Protein AF-A0A8B7PFG8-F1 (afdb_monomer)

Foldseek 3Di:
DAFPQQDDVVRWFKFKKKWAQDAPDVVHIDIGGQDDPQWDQDRRNDIDGQDDDQCLACVVVRIKMWMWTADPVGRVDTDTTDIDGDDDDADPVNDDCVPPPPPPDPKDWPDWDDPDDDDDPPDDDDTDTDIHD

Nearest PDB structures (foldseek):
  6c3p-assembly1_A  TM=3.429E-01  e=1.470E-01  Homo sapiens
  5lob-assembly1_B  TM=4.255E-01  e=2.431E+00  Rattus norvegicus
  8ilv-assembly1_A  TM=4.257E-01  e=5.334E+00  Homo sapiens
  6x3a-assembly1_A  TM=3.165E-01  e=3.219E+00  Homo sapiens

pLDDT: mean 86.92, std 8.93, range [56.88, 96.94]

Radius of gyration: 17.22 Å; Cα contacts (8 Å, |Δi|>4): 225; chains: 1; bounding box: 39×43×42 Å

Organism: Hyalella azteca (NCBI:txid294128)

Secondary structure (DSSP, 8-state):
-PPPPP--SSPPEEEEEEEEEEEEETTEEEEEES-BTTEEE-TTS-EEESS--GGG-HHHHTEEEEEEEEETTEEEEEEEEEEE-------TTS---TT-TT--PPPEEEEE--SS--PPTTS-----EEEE-

Mean predicted aligned error: 6.27 Å

InterPro domains:
  IPR013783 Immunoglobulin-like fold [G3DSA:2.60.40.10] (1-86)

Solvent-accessible surface area (backbone atoms only — not comparable to full-atom values): 8320 Å² total; per-residue (Å²): 87,79,50,79,87,66,81,56,88,67,69,36,50,52,48,50,30,37,33,41,72,59,64,81,47,94,97,36,63,51,73,44,68,60,71,55,100,41,40,45,70,46,99,79,31,30,42,44,65,32,59,87,54,70,73,65,10,16,80,77,55,36,36,35,39,32,31,31,35,30,32,86,92,43,76,87,51,71,43,83,66,51,77,46,79,44,79,67,73,80,52,92,85,70,59,78,54,92,82,34,90,83,63,73,57,74,74,40,84,75,43,66,57,67,99,73,80,86,81,68,85,96,59,92,82,85,84,52,76,42,62,28,86

Structure (mmCIF, N/CA/C/O backbone):
data_AF-A0A8B7PFG8-F1
#
_entry.id   AF-A0A8B7PFG8-F1
#
loop_
_atom_site.group_PDB
_atom_site.id
_atom_site.type_symbol
_atom_site.label_atom_id
_atom_site.label_alt_id
_atom_site.label_comp_id
_atom_site.label_asym_id
_atom_site.label_entity_id
_atom_site.label_seq_id
_atom_site.pdbx_PDB_ins_code
_atom_site.Cartn_x
_atom_site.Cartn_y
_atom_site.Cartn_z
_atom_site.occupancy
_atom_site.B_iso_or_equiv
_atom_site.auth_seq_id
_atom_site.auth_comp_id
_atom_site.auth_asym_id
_atom_site.auth_atom_id
_atom_site.pdbx_PDB_model_num
ATOM 1 N N . MET A 1 1 ? -3.671 -3.319 -1.527 1.00 91.50 1 MET A N 1
ATOM 2 C CA . MET A 1 1 ? -4.470 -2.493 -2.459 1.00 91.50 1 MET A CA 1
ATOM 3 C C . MET A 1 1 ? -3.662 -2.306 -3.725 1.00 91.50 1 MET A C 1
ATOM 5 O O . MET A 1 1 ? -2.512 -1.908 -3.611 1.00 91.50 1 MET A O 1
ATOM 9 N N . SER A 1 2 ? -4.216 -2.623 -4.893 1.00 88.94 2 SER A N 1
ATOM 10 C CA . SER A 1 2 ? -3.513 -2.449 -6.170 1.00 88.94 2 SER A CA 1
ATOM 11 C C . SER A 1 2 ? -3.914 -1.121 -6.810 1.00 88.94 2 SER A C 1
ATOM 13 O O . SER A 1 2 ? -5.071 -0.708 -6.701 1.00 88.94 2 SER A O 1
ATOM 15 N N . CYS A 1 3 ? -2.955 -0.441 -7.432 1.00 87.12 3 CYS A N 1
ATOM 16 C CA . CYS A 1 3 ? -3.196 0.762 -8.215 1.00 87.12 3 CYS A CA 1
ATOM 17 C C . CYS A 1 3 ? -3.267 0.404 -9.708 1.00 87.12 3 CYS A C 1
ATOM 19 O O . CYS A 1 3 ? -2.565 -0.515 -10.132 1.00 87.12 3 CYS A O 1
ATOM 21 N N . PRO A 1 4 ? -4.077 1.105 -10.524 1.00 82.50 4 PRO A N 1
ATOM 22 C CA . PRO A 1 4 ? -3.983 1.002 -11.976 1.00 82.50 4 PRO A CA 1
ATOM 23 C C . PRO A 1 4 ? -2.547 1.209 -12.472 1.00 82.50 4 PRO A C 1
ATOM 25 O O . PRO A 1 4 ? -1.798 1.997 -11.895 1.00 82.50 4 PRO A O 1
ATOM 28 N N . ASN A 1 5 ? -2.184 0.538 -13.569 1.00 80.88 5 ASN A N 1
ATOM 29 C CA . ASN A 1 5 ? -0.867 0.707 -14.182 1.00 80.88 5 ASN A CA 1
ATOM 30 C C . ASN A 1 5 ? -0.632 2.178 -14.534 1.00 80.88 5 ASN A C 1
ATOM 32 O O . ASN A 1 5 ? -1.326 2.738 -15.386 1.00 80.88 5 ASN A O 1
ATOM 36 N N . ALA A 1 6 ? 0.364 2.782 -13.893 1.00 83.31 6 ALA A N 1
ATOM 37 C CA . ALA A 1 6 ? 0.797 4.127 -14.213 1.00 83.31 6 ALA A CA 1
ATOM 38 C C . ALA A 1 6 ? 1.637 4.100 -15.500 1.00 83.31 6 ALA A C 1
ATOM 40 O O . ALA A 1 6 ? 2.538 3.278 -15.664 1.00 83.31 6 ALA A O 1
ATOM 41 N N . THR A 1 7 ? 1.316 4.990 -16.435 1.00 85.25 7 THR A N 1
ATOM 42 C CA . THR A 1 7 ? 1.972 5.083 -17.744 1.00 85.25 7 THR A CA 1
ATOM 43 C C . THR A 1 7 ? 2.656 6.435 -17.887 1.00 85.25 7 THR A C 1
ATOM 45 O O . THR A 1 7 ? 2.045 7.458 -17.588 1.00 85.25 7 THR A O 1
ATOM 48 N N . GLY A 1 8 ? 3.889 6.450 -18.384 1.00 84.25 8 GLY A N 1
ATOM 49 C CA . GLY A 1 8 ? 4.666 7.664 -18.628 1.00 84.25 8 GLY A CA 1
ATOM 50 C C . GLY A 1 8 ? 6.057 7.329 -19.164 1.00 84.25 8 GLY A C 1
ATOM 51 O O . GLY A 1 8 ? 6.444 6.159 -19.174 1.00 84.25 8 GLY A O 1
ATOM 52 N N . ASP A 1 9 ? 6.780 8.349 -19.624 1.00 82.88 9 ASP A N 1
ATOM 53 C CA . ASP A 1 9 ? 8.178 8.243 -20.051 1.00 82.88 9 ASP A CA 1
ATOM 54 C C . ASP A 1 9 ? 9.015 9.340 -19.359 1.00 82.88 9 ASP A C 1
ATOM 56 O O . ASP A 1 9 ? 8.771 10.524 -19.613 1.00 82.88 9 ASP A O 1
ATOM 60 N N . PRO A 1 10 ? 9.950 8.990 -18.452 1.00 85.12 10 PRO A N 1
ATOM 61 C CA . PRO A 1 10 ? 10.233 7.647 -17.947 1.00 85.12 10 PRO A CA 1
ATOM 62 C C . PRO A 1 10 ? 9.037 7.061 -17.187 1.00 85.12 10 PRO A C 1
ATOM 64 O O . PRO A 1 10 ? 8.143 7.788 -16.743 1.00 85.12 10 PRO A O 1
ATOM 67 N N . ALA A 1 11 ? 9.022 5.732 -17.050 1.00 85.56 11 ALA A N 1
ATOM 68 C CA . ALA A 1 11 ? 7.968 5.029 -16.327 1.00 85.56 11 ALA A CA 1
ATOM 69 C C . ALA A 1 11 ? 7.818 5.608 -14.904 1.00 85.56 11 ALA A C 1
ATOM 71 O O . ALA A 1 11 ? 8.814 5.679 -14.183 1.00 85.56 11 ALA A O 1
ATOM 72 N N . PRO A 1 12 ? 6.612 6.042 -14.503 1.00 90.06 12 PRO A N 1
ATOM 73 C CA . PRO A 1 12 ? 6.404 6.659 -13.201 1.00 90.06 12 PRO A CA 1
ATOM 74 C C . PRO A 1 12 ? 6.465 5.626 -12.071 1.00 90.06 12 PRO A C 1
ATOM 76 O O . PRO A 1 12 ? 6.031 4.483 -12.229 1.00 90.06 12 PRO A O 1
ATOM 79 N N . GLU A 1 13 ? 6.939 6.057 -10.906 1.00 90.25 13 GLU A N 1
ATOM 80 C CA . GLU A 1 13 ? 6.817 5.301 -9.664 1.00 90.25 13 GLU A CA 1
ATOM 81 C C . GLU A 1 13 ? 5.404 5.476 -9.096 1.00 90.25 13 GLU A C 1
ATOM 83 O O . GLU A 1 13 ? 4.836 6.573 -9.095 1.00 90.25 13 GLU A O 1
ATOM 88 N N . VAL A 1 14 ? 4.826 4.382 -8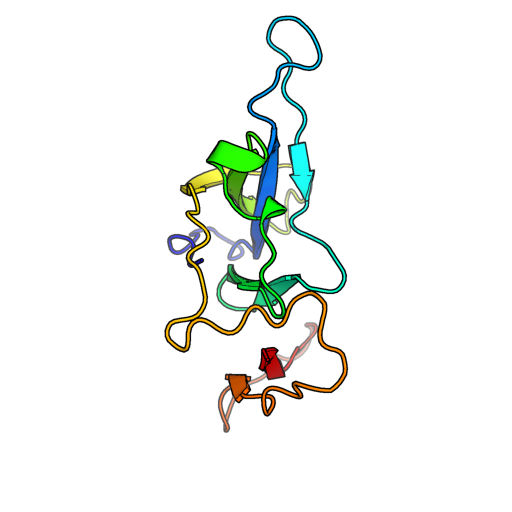.606 1.00 93.31 14 VAL A N 1
ATOM 89 C CA . VAL A 1 14 ? 3.536 4.400 -7.918 1.00 93.31 14 VAL A CA 1
ATOM 90 C C . VAL A 1 14 ? 3.767 4.487 -6.416 1.00 93.31 14 VAL A C 1
ATOM 92 O O . VAL A 1 14 ? 4.462 3.660 -5.832 1.00 93.31 14 VAL A O 1
ATOM 95 N N . THR A 1 15 ? 3.114 5.451 -5.776 1.00 93.00 15 THR A N 1
ATOM 96 C CA . THR A 1 15 ? 3.091 5.610 -4.322 1.00 93.00 15 THR A CA 1
ATOM 97 C C . THR A 1 15 ? 1.662 5.787 -3.818 1.00 93.00 15 THR A C 1
ATOM 99 O O . THR A 1 15 ? 0.713 5.889 -4.596 1.00 93.00 15 THR A O 1
ATOM 102 N N . TRP A 1 16 ? 1.489 5.800 -2.500 1.00 96.38 16 TRP A N 1
ATOM 103 C CA . TRP A 1 16 ? 0.186 5.931 -1.862 1.00 96.38 16 TRP A CA 1
ATOM 104 C C . TRP A 1 16 ? 0.186 7.035 -0.813 1.00 96.38 16 TRP A C 1
ATOM 106 O O . TRP A 1 16 ? 1.174 7.275 -0.113 1.00 96.38 16 TRP A O 1
ATOM 116 N N . ALA A 1 17 ? -0.966 7.673 -0.672 1.00 95.81 17 ALA A N 1
ATOM 117 C CA . ALA A 1 17 ? -1.246 8.657 0.351 1.00 95.81 17 ALA A CA 1
ATOM 118 C C . ALA A 1 17 ? -2.578 8.361 1.043 1.00 95.81 17 ALA A C 1
ATOM 120 O O . ALA A 1 17 ? -3.438 7.655 0.519 1.00 95.81 17 ALA A O 1
ATOM 121 N N . ILE A 1 18 ? -2.729 8.909 2.238 1.00 96.31 18 ILE A N 1
ATOM 122 C CA . ILE A 1 18 ? -3.922 8.860 3.062 1.00 96.31 18 ILE A CA 1
ATOM 123 C C . ILE A 1 18 ? -4.453 10.288 3.137 1.00 96.31 18 ILE A C 1
ATOM 125 O O . ILE A 1 18 ? -3.762 11.203 3.583 1.00 96.31 18 ILE A O 1
ATOM 129 N N . GLN A 1 19 ? -5.678 10.481 2.673 1.00 94.88 19 GLN A N 1
ATOM 130 C CA . GLN A 1 19 ? -6.401 11.738 2.755 1.00 94.88 19 GLN A CA 1
ATOM 131 C C . GLN A 1 19 ? -7.392 11.659 3.916 1.00 94.88 19 GLN A C 1
ATOM 133 O O . GLN A 1 19 ? -8.247 10.777 3.924 1.00 94.88 19 GLN A O 1
ATOM 138 N N . SER A 1 20 ? -7.315 12.586 4.870 1.00 92.25 20 SER A N 1
ATOM 139 C CA . SER A 1 20 ? -8.366 12.750 5.884 1.00 92.25 20 SER A CA 1
ATOM 1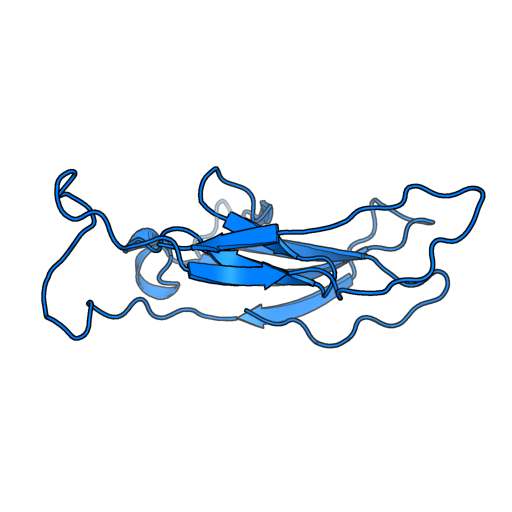40 C C . SER A 1 20 ? -9.653 13.233 5.216 1.00 92.25 20 SER A C 1
ATOM 142 O O . SER A 1 20 ? -9.617 14.152 4.416 1.00 92.25 20 SER A O 1
ATOM 144 N N . THR A 1 21 ? -10.818 12.687 5.530 1.00 87.38 21 THR A N 1
ATOM 145 C CA . THR A 1 21 ? -12.098 13.259 5.080 1.00 87.38 21 THR A CA 1
ATOM 146 C C . THR A 1 21 ? -12.606 14.339 6.031 1.00 87.38 21 THR A C 1
ATOM 148 O O . THR A 1 21 ? -13.588 15.012 5.725 1.00 87.38 21 THR A O 1
ATOM 151 N N . VAL A 1 22 ? -11.933 14.538 7.171 1.00 86.94 22 VAL A N 1
ATOM 152 C CA . VAL A 1 22 ? -12.176 15.660 8.081 1.00 86.94 22 VAL A CA 1
ATOM 153 C C . VAL A 1 22 ? -11.357 16.856 7.611 1.00 86.94 22 VAL A C 1
ATOM 155 O O . VAL A 1 22 ? -10.128 16.786 7.515 1.00 86.94 22 VAL A O 1
ATOM 158 N N . GLN A 1 23 ? -12.047 17.956 7.317 1.00 80.12 23 GLN A N 1
ATOM 159 C CA . GLN A 1 23 ? -11.410 19.203 6.911 1.00 80.12 23 GLN A CA 1
ATOM 160 C C . GLN A 1 23 ? -10.649 19.824 8.085 1.00 80.12 23 GLN A C 1
ATOM 162 O O . GLN A 1 23 ? -11.178 19.933 9.190 1.00 80.12 23 GLN A O 1
ATOM 167 N N . VAL A 1 24 ? -9.410 20.250 7.835 1.00 79.06 24 VAL A N 1
ATOM 168 C CA . VAL A 1 24 ? -8.589 20.964 8.834 1.00 79.06 24 VAL A CA 1
ATOM 169 C C . VAL A 1 24 ? -8.996 22.440 8.900 1.00 79.06 24 VAL A C 1
ATOM 171 O O . VAL A 1 24 ? -8.969 23.059 9.959 1.00 79.06 24 VAL A O 1
ATOM 174 N N . ALA A 1 25 ? -9.401 22.982 7.753 1.00 80.56 25 ALA A N 1
ATOM 175 C CA . ALA A 1 25 ? -9.978 24.303 7.555 1.00 80.56 25 ALA A CA 1
ATOM 176 C C . ALA A 1 25 ? -10.885 24.248 6.316 1.00 80.56 25 ALA A C 1
ATOM 178 O O . ALA A 1 25 ? -10.846 23.274 5.563 1.00 80.56 25 ALA A O 1
ATOM 179 N N . GLU A 1 26 ? -11.694 25.278 6.089 1.00 79.06 26 GLU A N 1
ATOM 180 C CA . GLU A 1 26 ? -12.645 25.316 4.975 1.00 79.06 26 GLU A CA 1
ATOM 181 C C . GLU A 1 26 ? -11.943 25.069 3.626 1.00 79.06 26 GLU A C 1
ATOM 183 O O . GLU A 1 26 ? -11.019 25.785 3.238 1.00 79.06 26 GLU A O 1
ATOM 188 N N . GLY A 1 27 ? -12.335 23.989 2.943 1.00 76.12 27 GLY A N 1
ATOM 189 C CA . GLY A 1 27 ? -11.734 23.571 1.671 1.00 76.12 27 GLY A CA 1
ATOM 190 C C . GLY A 1 27 ? -10.330 22.954 1.770 1.00 76.12 27 GLY A C 1
ATOM 191 O O . GLY A 1 27 ? -9.760 22.589 0.744 1.00 76.12 27 GLY A O 1
ATOM 192 N N . GLN A 1 28 ? -9.771 22.793 2.974 1.00 82.94 28 GLN A N 1
ATOM 193 C CA . GLN A 1 28 ? -8.460 22.182 3.190 1.00 82.94 28 GLN A CA 1
ATOM 194 C C . GLN A 1 28 ? -8.583 20.772 3.745 1.00 82.94 28 GLN A C 1
ATOM 196 O O . GLN A 1 28 ? -9.217 20.518 4.771 1.00 82.94 28 GLN A O 1
ATOM 201 N N . THR A 1 29 ? -7.895 19.855 3.078 1.00 84.94 29 THR A N 1
ATOM 202 C CA . THR A 1 29 ? -7.795 18.468 3.499 1.00 84.94 29 THR A CA 1
ATOM 203 C C . THR A 1 29 ? -6.347 18.102 3.787 1.00 84.94 29 THR A C 1
ATOM 205 O O . THR A 1 29 ? -5.450 18.471 3.032 1.00 84.94 29 THR A O 1
ATOM 208 N N . GLN A 1 30 ? -6.120 17.356 4.867 1.00 90.62 30 GLN A N 1
ATOM 209 C CA . GLN A 1 30 ? -4.799 16.829 5.180 1.00 90.62 30 GLN A CA 1
ATOM 210 C C . GLN A 1 30 ? -4.499 15.582 4.348 1.00 90.62 30 GLN A C 1
ATOM 212 O O . GLN A 1 30 ? -5.312 14.658 4.290 1.00 90.62 30 GLN A O 1
ATOM 217 N N . LEU A 1 31 ? -3.303 15.553 3.766 1.00 91.56 31 LEU A N 1
ATOM 218 C CA . LEU A 1 31 ? -2.756 14.401 3.067 1.00 91.56 31 LEU A CA 1
ATOM 219 C C . LEU A 1 31 ? -1.462 13.964 3.757 1.00 91.56 31 LEU A C 1
ATOM 221 O O . LEU A 1 31 ? -0.596 14.790 4.050 1.00 91.56 31 LEU A O 1
ATOM 225 N N . THR A 1 32 ? -1.331 12.673 4.028 1.00 93.75 32 THR A N 1
ATOM 226 C CA . THR A 1 32 ? -0.123 12.062 4.590 1.00 93.75 32 THR A CA 1
ATOM 227 C C . THR A 1 32 ? 0.314 10.898 3.715 1.00 93.75 32 THR A C 1
ATOM 229 O O . THR A 1 32 ? -0.502 10.265 3.054 1.00 93.75 32 THR A O 1
ATOM 232 N N . PHE A 1 33 ? 1.610 10.602 3.660 1.00 93.62 33 PHE A N 1
ATOM 233 C CA . PHE A 1 33 ? 2.076 9.447 2.892 1.00 93.62 33 PHE A CA 1
ATOM 234 C C . PHE A 1 33 ? 1.677 8.134 3.569 1.00 93.62 33 PHE A C 1
ATOM 236 O O . PHE A 1 33 ? 1.689 8.029 4.796 1.00 93.62 33 PHE A O 1
ATOM 243 N N . PHE A 1 34 ? 1.379 7.116 2.760 1.00 94.88 34 PHE A N 1
ATOM 244 C CA . PHE A 1 34 ? 1.126 5.749 3.209 1.00 94.88 34 PHE A CA 1
ATOM 245 C C . PHE A 1 34 ? 2.430 5.113 3.710 1.00 94.88 34 PHE A C 1
ATOM 247 O O . PHE A 1 34 ? 3.120 4.381 3.000 1.00 94.88 34 PHE A O 1
ATOM 254 N N . LYS A 1 35 ? 2.824 5.471 4.933 1.00 91.94 35 LYS A N 1
ATOM 255 C CA . LYS A 1 35 ? 4.103 5.073 5.514 1.00 91.94 35 LYS A CA 1
ATOM 256 C C . LYS A 1 35 ? 3.982 4.900 7.021 1.00 91.94 35 LYS A C 1
ATOM 258 O O . LYS A 1 35 ? 3.718 5.845 7.756 1.00 91.94 35 LYS A O 1
ATOM 263 N N . SER A 1 36 ? 4.239 3.684 7.476 1.00 91.50 36 SER A N 1
ATOM 264 C CA . SER A 1 36 ? 4.268 3.289 8.880 1.00 91.50 36 SER A CA 1
ATOM 265 C C . SER A 1 36 ? 5.180 2.068 9.0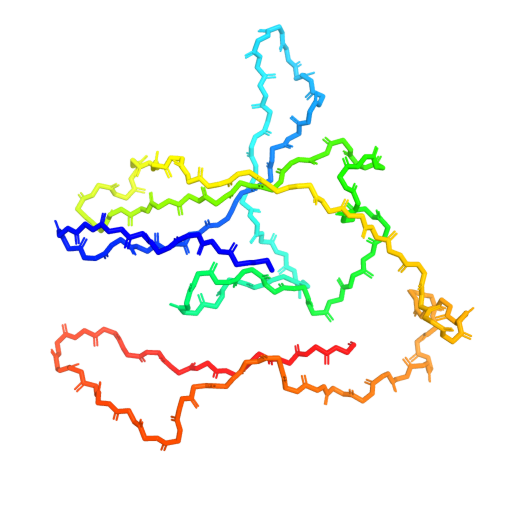34 1.00 91.50 36 SER A C 1
ATOM 267 O O . SER A 1 36 ? 5.707 1.551 8.051 1.00 91.50 36 SER A O 1
ATOM 269 N N . ASN A 1 37 ? 5.351 1.578 10.258 1.00 90.56 37 ASN A N 1
ATOM 270 C CA . ASN A 1 37 ? 6.052 0.319 10.522 1.00 90.56 37 ASN A CA 1
ATOM 271 C C . ASN A 1 37 ? 5.281 -0.934 10.053 1.00 90.56 37 ASN A C 1
ATOM 273 O O . ASN A 1 37 ? 5.862 -2.014 10.023 1.00 90.56 37 ASN A O 1
ATOM 277 N N . ARG A 1 38 ? 3.995 -0.798 9.702 1.00 91.00 38 ARG A N 1
ATOM 278 C CA . ARG A 1 38 ? 3.084 -1.899 9.339 1.00 91.00 38 ARG A CA 1
ATOM 279 C C . ARG A 1 38 ? 2.576 -1.834 7.897 1.00 91.00 38 ARG A C 1
ATOM 281 O O . ARG A 1 38 ? 1.673 -2.575 7.516 1.00 91.00 38 ARG A O 1
ATOM 288 N N . THR A 1 39 ? 3.125 -0.927 7.094 1.00 93.50 39 THR A N 1
ATOM 289 C CA . THR A 1 39 ? 2.683 -0.683 5.717 1.00 93.50 39 THR A CA 1
ATOM 290 C C . THR A 1 39 ? 3.868 -0.529 4.780 1.00 93.50 39 THR A C 1
ATOM 292 O O . THR A 1 39 ? 4.836 0.151 5.119 1.00 93.50 39 THR A O 1
ATOM 295 N N . VAL A 1 40 ? 3.765 -1.079 3.574 1.00 93.12 40 VAL A N 1
ATOM 296 C CA . VAL A 1 40 ? 4.804 -0.969 2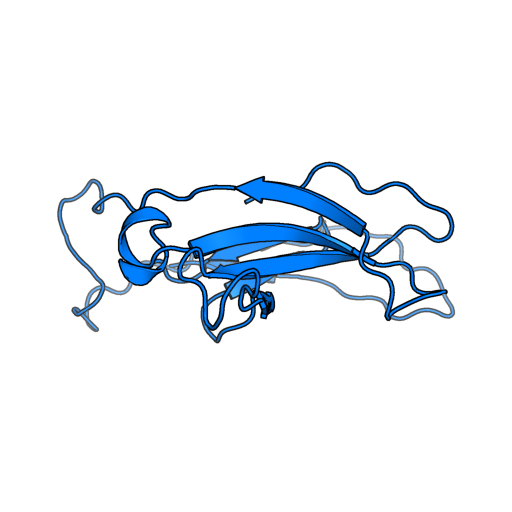.541 1.00 93.12 40 VAL A CA 1
ATOM 297 C C . VAL A 1 40 ? 4.171 -0.882 1.155 1.00 93.12 40 VAL A C 1
ATOM 299 O O . VAL A 1 40 ? 3.159 -1.527 0.898 1.00 93.12 40 VAL A O 1
ATOM 302 N N . VAL A 1 41 ? 4.753 -0.086 0.257 1.00 93.25 41 VAL A N 1
ATOM 303 C CA . VAL A 1 41 ? 4.397 -0.090 -1.169 1.00 93.25 41 VAL A CA 1
ATOM 304 C C . VAL A 1 41 ? 5.405 -0.974 -1.896 1.00 93.25 41 VAL A C 1
ATOM 306 O O . VAL A 1 41 ? 6.611 -0.782 -1.756 1.00 93.25 41 VAL A O 1
ATOM 309 N N . GLY A 1 42 ? 4.907 -1.990 -2.597 1.00 90.62 42 GLY A N 1
ATOM 310 C CA . GLY A 1 42 ? 5.724 -2.910 -3.377 1.00 90.62 42 GLY A CA 1
ATOM 311 C C . GLY A 1 42 ? 6.166 -2.324 -4.721 1.00 90.62 42 GLY A C 1
ATOM 312 O O . GLY A 1 42 ? 5.693 -1.265 -5.132 1.00 90.62 42 GLY A O 1
ATOM 313 N N . PRO A 1 43 ? 7.048 -3.033 -5.443 1.00 87.38 43 PRO A N 1
ATOM 314 C CA . PRO A 1 43 ? 7.596 -2.573 -6.724 1.00 87.38 43 PRO A CA 1
ATOM 315 C C . PRO A 1 43 ? 6.558 -2.494 -7.852 1.00 87.38 43 PRO A C 1
ATOM 317 O O . PRO A 1 43 ? 6.800 -1.860 -8.870 1.00 87.38 43 PRO A O 1
ATOM 320 N N . ASP A 1 44 ? 5.418 -3.159 -7.687 1.00 85.19 44 ASP A N 1
ATOM 321 C CA . ASP A 1 44 ? 4.263 -3.129 -8.583 1.00 85.19 44 ASP A CA 1
ATOM 322 C C . ASP A 1 44 ? 3.284 -1.989 -8.249 1.00 85.19 44 ASP A C 1
ATOM 324 O O . ASP A 1 44 ? 2.212 -1.896 -8.843 1.00 85.19 44 ASP A O 1
ATOM 328 N N . GLY A 1 45 ? 3.613 -1.145 -7.266 1.00 90.50 45 GLY A N 1
ATOM 329 C CA . GLY A 1 45 ? 2.720 -0.104 -6.771 1.00 90.50 45 GLY A CA 1
ATOM 330 C C . GLY A 1 45 ? 1.609 -0.625 -5.860 1.00 90.50 45 GLY A C 1
ATOM 331 O O . GLY A 1 45 ? 0.721 0.142 -5.481 1.00 90.50 45 GLY A O 1
ATOM 332 N N . THR A 1 46 ? 1.621 -1.907 -5.481 1.00 93.12 46 THR A N 1
ATOM 333 C CA . THR A 1 46 ? 0.647 -2.453 -4.532 1.00 93.12 46 THR A CA 1
ATOM 334 C C . THR A 1 46 ? 0.985 -1.991 -3.116 1.00 93.12 46 THR A C 1
ATOM 336 O O . THR A 1 46 ? 2.098 -2.175 -2.634 1.00 93.12 46 THR A O 1
ATOM 339 N N . ALA A 1 47 ? 0.011 -1.417 -2.414 1.00 95.00 47 ALA A N 1
ATOM 340 C CA . ALA A 1 47 ? 0.111 -1.110 -0.991 1.00 95.00 47 ALA A CA 1
ATOM 341 C C . ALA A 1 47 ? -0.237 -2.345 -0.146 1.00 95.00 47 ALA A C 1
ATOM 343 O O . ALA A 1 47 ? -1.355 -2.868 -0.224 1.00 95.00 47 ALA A O 1
ATOM 344 N N . TYR A 1 48 ? 0.704 -2.791 0.678 1.00 94.19 48 TYR A N 1
ATOM 345 C CA . TYR A 1 48 ? 0.581 -3.922 1.591 1.00 94.19 48 TYR A CA 1
ATOM 346 C C . TYR A 1 48 ? 0.450 -3.428 3.032 1.00 94.19 48 TYR A C 1
ATOM 348 O O . TYR A 1 48 ? 1.177 -2.530 3.458 1.00 94.19 48 TYR A O 1
ATOM 356 N N . PHE A 1 49 ? -0.448 -4.060 3.784 1.00 93.06 49 PHE A N 1
ATOM 357 C CA . PHE A 1 49 ? -0.518 -3.963 5.239 1.00 93.06 49 PHE A CA 1
ATOM 358 C C . PHE A 1 49 ? 0.035 -5.264 5.806 1.00 93.06 49 PHE A C 1
ATOM 360 O O . PHE A 1 49 ? -0.509 -6.329 5.518 1.00 93.06 49 PHE A O 1
ATOM 367 N N . THR A 1 50 ? 1.112 -5.188 6.580 1.00 88.44 50 THR A N 1
ATOM 368 C CA . THR A 1 50 ? 1.674 -6.358 7.267 1.00 88.44 50 THR A CA 1
ATOM 369 C C . THR A 1 50 ? 0.916 -6.655 8.557 1.00 88.44 50 THR A C 1
ATOM 371 O O . THR A 1 50 ? 0.837 -7.811 8.953 1.00 88.44 50 THR A O 1
ATOM 374 N N . HIS A 1 51 ? 0.298 -5.626 9.152 1.00 85.69 51 HIS A N 1
ATOM 375 C CA . HIS A 1 51 ? -0.605 -5.736 10.293 1.00 85.69 51 HIS A CA 1
ATOM 376 C C . HIS A 1 51 ? -1.779 -4.752 10.153 1.00 85.69 51 HIS A C 1
ATOM 378 O O . HIS A 1 51 ? -1.574 -3.532 10.082 1.00 85.69 51 HIS A O 1
ATOM 384 N N . VAL A 1 52 ? -3.000 -5.292 10.092 1.00 87.81 52 VAL A N 1
ATOM 385 C CA . VAL A 1 52 ? -4.248 -4.530 9.917 1.00 87.81 52 VAL A CA 1
ATOM 386 C C . VAL A 1 52 ? -4.866 -4.223 11.278 1.00 87.81 52 VAL A C 1
ATOM 388 O O . VAL A 1 52 ? -5.020 -5.124 12.101 1.00 87.81 52 VAL A O 1
ATOM 391 N N . ILE A 1 53 ? -5.250 -2.967 11.495 1.00 88.38 53 ILE A N 1
ATOM 392 C CA . ILE A 1 53 ? -5.906 -2.486 12.721 1.00 88.38 53 ILE A CA 1
ATOM 393 C C . ILE A 1 53 ? -7.215 -1.768 12.385 1.00 88.38 53 ILE A C 1
ATOM 395 O O . ILE A 1 53 ? -7.470 -1.448 11.227 1.00 88.38 53 ILE A O 1
ATOM 399 N N . ALA A 1 54 ? -8.054 -1.504 13.389 1.00 89.81 54 ALA A N 1
ATOM 400 C CA . ALA A 1 54 ? -9.360 -0.874 13.184 1.00 89.81 54 ALA A CA 1
ATOM 401 C C . ALA A 1 54 ? -9.258 0.509 12.515 1.00 89.81 54 ALA A C 1
ATOM 403 O O . ALA A 1 54 ? -10.124 0.875 11.726 1.00 89.81 54 ALA A O 1
ATOM 404 N N . GLU A 1 55 ? -8.179 1.246 12.779 1.00 92.75 55 GLU A N 1
ATOM 405 C CA . GLU A 1 55 ? -7.911 2.572 12.222 1.00 92.75 55 GLU A CA 1
ATOM 406 C C . GLU A 1 55 ? -7.537 2.557 10.727 1.00 92.75 55 GLU A C 1
ATOM 408 O O . GLU A 1 55 ? -7.415 3.612 10.108 1.00 92.75 55 GLU A O 1
ATOM 413 N N . ASP A 1 56 ? -7.353 1.378 10.121 1.00 93.56 56 ASP A N 1
ATOM 414 C CA . ASP A 1 56 ? -7.232 1.255 8.661 1.00 93.56 56 ASP A CA 1
ATOM 415 C C . ASP A 1 56 ? -8.585 1.316 7.945 1.00 93.56 56 ASP A C 1
ATOM 417 O O . ASP A 1 56 ? -8.652 1.392 6.717 1.00 93.56 56 ASP A O 1
ATOM 421 N N . ASP A 1 57 ? -9.684 1.235 8.694 1.00 96.31 57 ASP A N 1
ATOM 422 C CA . ASP A 1 57 ? -11.021 1.336 8.136 1.00 9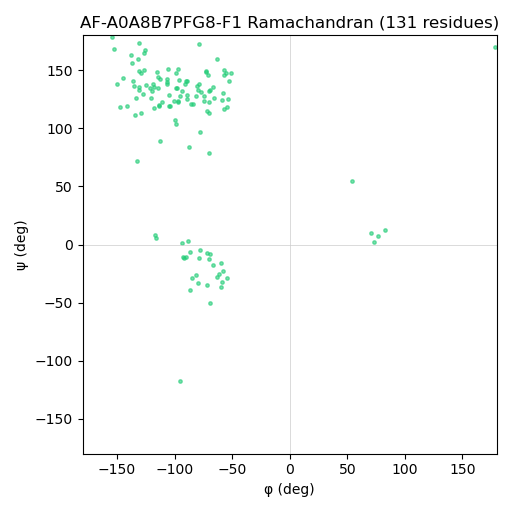6.31 57 ASP A CA 1
ATOM 423 C C . ASP A 1 57 ? -11.325 2.791 7.772 1.00 96.31 57 ASP A C 1
ATOM 425 O O . ASP A 1 57 ? -11.276 3.705 8.602 1.00 96.31 57 ASP A O 1
ATOM 429 N N . SER A 1 58 ? -11.672 2.997 6.504 1.00 96.94 58 SER A N 1
ATOM 430 C CA . SER A 1 58 ? -11.912 4.319 5.939 1.00 96.94 58 SER A CA 1
ATOM 431 C C . SER A 1 58 ? -13.034 5.075 6.635 1.00 96.94 58 SER A C 1
ATOM 433 O O . SER A 1 58 ? -12.941 6.293 6.782 1.00 96.94 58 SER A O 1
ATOM 435 N N . ASP A 1 59 ? -14.087 4.380 7.059 1.00 95.88 59 ASP A N 1
ATOM 436 C CA . ASP A 1 59 ? -15.235 5.028 7.684 1.00 95.88 59 ASP A CA 1
ATOM 437 C C . ASP A 1 59 ? -15.007 5.233 9.193 1.00 95.88 59 ASP A C 1
ATOM 439 O O . ASP A 1 59 ? -15.508 6.206 9.753 1.00 95.88 59 ASP A O 1
ATOM 443 N N . VAL A 1 60 ? -14.214 4.374 9.852 1.00 94.69 60 VAL A N 1
ATOM 444 C CA . VAL A 1 60 ? -13.840 4.544 11.273 1.00 94.69 60 VAL A CA 1
ATOM 445 C C . VAL A 1 60 ? -12.909 5.738 11.450 1.00 94.69 60 VAL A C 1
ATOM 447 O O . VAL A 1 60 ? -13.153 6.604 12.291 1.00 94.69 60 VAL A O 1
ATOM 450 N N . SER A 1 61 ? -11.851 5.802 10.644 1.00 94.94 61 SER A N 1
ATOM 451 C CA . SER A 1 61 ? -10.822 6.834 10.775 1.00 94.94 61 SER A CA 1
ATOM 452 C C . SER A 1 61 ? -11.060 8.052 9.897 1.00 94.94 61 SER A C 1
ATOM 454 O O . SER A 1 61 ? -10.275 8.993 9.969 1.00 94.94 61 SER A O 1
ATOM 456 N N . ASN A 1 62 ? -12.154 8.081 9.128 1.00 94.88 62 ASN A N 1
ATOM 457 C CA . ASN A 1 62 ? -12.463 9.168 8.201 1.00 94.88 62 ASN A CA 1
ATOM 458 C C . ASN A 1 62 ? -11.290 9.402 7.239 1.00 94.88 62 ASN A C 1
ATOM 460 O O . ASN A 1 62 ? -10.746 10.501 7.164 1.00 94.88 62 ASN A O 1
ATOM 464 N N . ILE A 1 63 ? -10.855 8.346 6.547 1.00 95.69 63 ILE A N 1
ATOM 465 C CA . ILE A 1 63 ? -9.705 8.383 5.636 1.00 95.69 63 ILE A CA 1
ATOM 466 C C . ILE A 1 63 ? -10.015 7.765 4.273 1.00 95.69 63 ILE A C 1
ATOM 468 O O . ILE A 1 63 ? -10.783 6.812 4.148 1.00 95.69 63 ILE A O 1
ATOM 472 N N . LEU A 1 64 ? -9.356 8.278 3.239 1.00 95.88 64 LEU A N 1
ATOM 473 C CA . LEU A 1 64 ? -9.342 7.728 1.888 1.00 95.88 64 LEU A CA 1
ATOM 474 C C . LEU A 1 64 ? -7.908 7.405 1.483 1.00 95.88 64 LEU A C 1
ATOM 476 O O . LEU A 1 64 ? -7.010 8.227 1.653 1.00 95.88 64 LEU A O 1
ATOM 480 N N . TYR A 1 65 ? -7.697 6.228 0.903 1.00 96.69 65 TYR A N 1
ATOM 481 C CA . TYR A 1 65 ? -6.402 5.853 0.347 1.00 96.69 65 TYR A CA 1
ATOM 482 C C . TYR A 1 65 ? -6.338 6.292 -1.108 1.00 96.69 65 TYR A C 1
ATOM 484 O O . TYR A 1 65 ? -7.232 5.981 -1.890 1.00 96.69 65 TYR A O 1
ATOM 492 N N . ILE A 1 66 ? -5.288 7.007 -1.482 1.00 95.81 66 ILE A N 1
ATOM 493 C CA . ILE A 1 66 ? -5.107 7.554 -2.822 1.00 95.81 66 ILE A CA 1
ATOM 494 C C . ILE A 1 66 ? -3.822 6.993 -3.398 1.00 95.81 66 ILE A C 1
ATOM 496 O O . ILE A 1 66 ? -2.759 7.128 -2.796 1.00 95.81 66 ILE A O 1
ATOM 500 N N . CYS A 1 67 ? -3.918 6.397 -4.577 1.00 95.06 67 CYS A N 1
ATOM 501 C CA . CYS A 1 67 ? -2.748 6.086 -5.372 1.00 95.06 67 CYS A CA 1
ATOM 502 C C . CYS A 1 67 ? -2.283 7.329 -6.132 1.00 95.06 67 CYS A C 1
ATOM 504 O O . CYS A 1 67 ? -3.092 8.037 -6.737 1.00 95.06 67 CYS A O 1
ATOM 506 N N . LEU A 1 68 ? -0.974 7.551 -6.138 1.00 93.69 68 LEU A N 1
ATOM 507 C CA . LEU A 1 68 ? -0.312 8.649 -6.820 1.00 93.69 68 LEU A CA 1
ATOM 508 C C . LEU A 1 68 ? 0.763 8.096 -7.760 1.00 93.69 68 LEU A C 1
ATOM 510 O O . LEU A 1 68 ? 1.521 7.206 -7.380 1.00 93.69 68 LEU A O 1
ATOM 514 N N . GLY A 1 69 ? 0.842 8.642 -8.970 1.00 92.75 69 GLY A N 1
ATOM 515 C CA . GLY A 1 69 ? 1.959 8.421 -9.888 1.00 92.75 69 GLY A CA 1
ATOM 516 C C . GLY A 1 69 ? 2.941 9.586 -9.822 1.00 92.75 69 GLY A C 1
ATOM 517 O O . GLY A 1 69 ? 2.515 10.741 -9.846 1.00 92.75 69 GLY A O 1
ATOM 518 N N . VAL A 1 70 ? 4.236 9.288 -9.755 1.00 91.56 70 VAL A N 1
ATOM 519 C CA . VAL A 1 70 ? 5.313 10.283 -9.682 1.00 91.56 70 VAL A CA 1
ATOM 520 C C . VAL A 1 70 ? 6.334 10.002 -10.773 1.00 91.56 70 VAL A C 1
ATOM 522 O O . VAL A 1 70 ? 6.804 8.876 -10.918 1.00 91.56 70 VAL A O 1
ATOM 525 N N . SER A 1 71 ? 6.686 11.022 -11.552 1.00 89.19 71 SER A N 1
ATOM 526 C CA . SER A 1 71 ? 7.770 10.916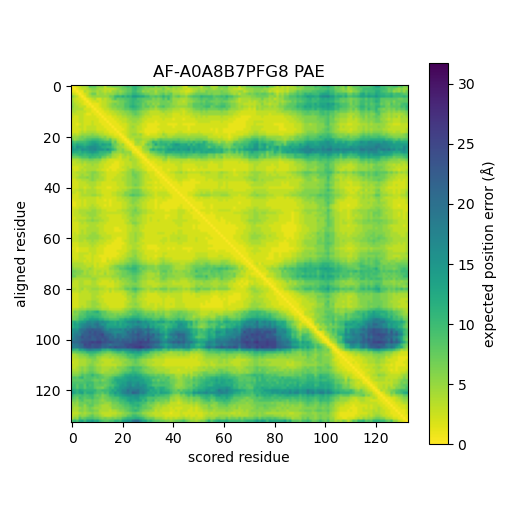 -12.530 1.00 89.19 71 SER A CA 1
ATOM 527 C C . SER A 1 71 ? 9.101 11.291 -11.887 1.00 89.19 71 SER A C 1
ATOM 529 O O . SER A 1 71 ? 9.181 12.275 -11.154 1.00 89.19 71 SER A O 1
ATOM 531 N N . GLU A 1 72 ? 10.172 10.578 -12.233 1.00 85.88 72 GLU A N 1
ATOM 532 C CA . GLU A 1 72 ? 11.528 10.936 -11.800 1.00 85.88 72 GLU A CA 1
ATOM 533 C C . GLU A 1 72 ? 11.978 12.317 -12.314 1.00 85.88 72 GLU A C 1
ATOM 535 O O . GLU A 1 72 ? 12.805 12.968 -11.679 1.00 85.88 72 GLU A O 1
ATOM 540 N N . ILE A 1 73 ? 11.423 12.794 -13.438 1.00 87.44 73 ILE A N 1
ATOM 541 C CA . ILE A 1 73 ? 11.747 14.119 -14.001 1.00 87.44 73 ILE A CA 1
ATOM 542 C C . ILE A 1 73 ? 11.153 15.244 -13.143 1.00 87.44 73 ILE A C 1
ATOM 544 O O . ILE A 1 73 ? 11.754 16.310 -13.005 1.00 87.44 73 ILE A O 1
ATOM 548 N N . ALA A 1 74 ? 9.975 15.009 -12.567 1.00 87.19 74 ALA A N 1
ATOM 549 C CA . ALA A 1 74 ? 9.228 15.983 -11.784 1.00 87.19 74 ALA A CA 1
ATOM 550 C C . ALA A 1 74 ? 8.748 15.340 -10.471 1.00 87.19 74 ALA A C 1
ATOM 552 O O . ALA A 1 74 ? 7.556 15.094 -10.296 1.00 87.19 74 ALA A O 1
ATOM 553 N N . PRO A 1 75 ? 9.658 15.073 -9.515 1.00 85.44 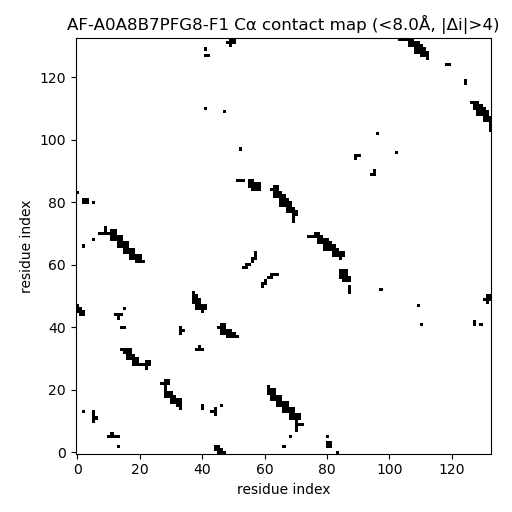75 PRO A N 1
ATOM 554 C CA . PRO A 1 75 ? 9.338 14.326 -8.294 1.00 85.44 75 PRO A CA 1
ATOM 555 C C . PRO A 1 75 ? 8.416 15.081 -7.320 1.00 85.44 75 PRO A C 1
ATOM 557 O O . PRO A 1 75 ? 7.977 14.520 -6.318 1.00 85.44 75 PRO A O 1
ATOM 560 N N . GLN A 1 76 ? 8.147 16.362 -7.586 1.00 87.50 76 GLN A N 1
ATOM 561 C CA . GLN A 1 76 ? 7.195 17.182 -6.832 1.00 87.50 76 GLN A CA 1
ATOM 562 C C . GLN A 1 76 ? 5.782 17.140 -7.433 1.00 87.50 76 GLN A C 1
ATOM 564 O O . GLN A 1 76 ? 4.832 17.571 -6.778 1.00 87.50 76 GLN A O 1
ATOM 569 N N . ASP A 1 77 ? 5.639 16.603 -8.648 1.00 88.94 77 ASP A N 1
ATOM 570 C CA . ASP A 1 77 ? 4.381 16.564 -9.380 1.00 88.94 77 ASP A CA 1
ATOM 571 C C . ASP A 1 77 ? 3.741 15.184 -9.230 1.00 88.94 77 ASP A C 1
ATOM 573 O O . ASP A 1 77 ? 4.173 14.184 -9.808 1.00 88.94 77 ASP A O 1
ATOM 577 N N . TYR A 1 78 ? 2.675 15.144 -8.435 1.00 89.75 78 TYR A N 1
ATOM 578 C CA . TYR A 1 78 ? 1.902 13.936 -8.183 1.00 89.75 78 TYR A CA 1
ATOM 579 C C . TYR A 1 78 ? 0.682 13.909 -9.096 1.00 89.75 78 TYR A C 1
ATOM 581 O O . TYR A 1 78 ? -0.169 14.798 -9.055 1.00 89.75 78 TYR A O 1
ATOM 589 N N . SER A 1 79 ? 0.563 12.850 -9.889 1.00 90.62 79 SER A N 1
ATOM 590 C CA . SER A 1 79 ? -0.649 12.568 -10.654 1.00 90.62 79 SER A CA 1
ATOM 591 C C . SER A 1 79 ? -1.595 11.712 -9.822 1.00 90.62 79 SER A C 1
ATOM 593 O O . SER A 1 79 ? -1.215 10.644 -9.342 1.00 90.62 79 SER A O 1
ATOM 595 N N . LEU A 1 80 ? -2.836 12.170 -9.657 1.00 89.94 80 LEU A N 1
ATOM 596 C CA . LEU A 1 80 ? -3.873 11.414 -8.957 1.00 89.94 80 LEU A CA 1
ATOM 597 C C . LEU A 1 80 ? -4.290 10.199 -9.792 1.00 89.94 80 LEU A C 1
ATOM 599 O O . LEU A 1 80 ? -4.722 10.340 -10.935 1.00 89.94 80 LEU A O 1
ATOM 603 N N . GLY A 1 81 ? -4.156 9.013 -9.204 1.00 87.50 81 GLY A N 1
ATOM 604 C CA . GLY A 1 81 ? -4.628 7.756 -9.767 1.00 87.50 81 GLY A CA 1
ATOM 605 C C . GLY A 1 81 ? -6.014 7.399 -9.233 1.00 87.50 81 GLY A C 1
ATOM 606 O O . GLY A 1 81 ? -6.994 8.104 -9.461 1.00 87.50 81 GLY A O 1
ATOM 607 N N . THR A 1 82 ? -6.099 6.276 -8.517 1.00 91.50 82 THR A N 1
ATOM 608 C CA . THR A 1 82 ? -7.352 5.784 -7.927 1.00 91.50 82 THR A CA 1
ATOM 609 C C . THR A 1 82 ? -7.493 6.174 -6.460 1.00 91.50 82 THR A C 1
ATOM 611 O O . THR A 1 82 ? -6.508 6.244 -5.727 1.00 91.50 82 THR A O 1
ATOM 614 N N . THR A 1 83 ? -8.736 6.318 -6.007 1.00 93.81 83 THR A N 1
ATOM 615 C CA . THR A 1 83 ? -9.083 6.411 -4.585 1.00 93.81 83 THR A CA 1
ATOM 616 C C . THR A 1 83 ? -9.745 5.114 -4.129 1.00 93.81 83 THR A C 1
ATOM 618 O O . THR A 1 83 ? -10.537 4.525 -4.864 1.00 93.81 83 THR A O 1
ATOM 621 N N . VAL A 1 84 ? -9.417 4.652 -2.924 1.00 95.25 84 VAL A N 1
ATOM 622 C CA . VAL A 1 84 ? -9.879 3.387 -2.348 1.00 95.25 84 VAL A CA 1
ATOM 623 C C . VAL A 1 84 ? -10.404 3.631 -0.937 1.00 95.25 84 VAL A C 1
ATOM 625 O O . VAL A 1 84 ? -9.749 4.279 -0.119 1.00 95.25 84 VAL A O 1
ATOM 628 N N . LYS A 1 85 ? -11.584 3.073 -0.652 1.00 96.12 85 LYS A N 1
ATOM 629 C CA . LYS A 1 85 ? -12.098 2.901 0.708 1.00 96.12 85 LYS A CA 1
ATOM 630 C C . LYS A 1 85 ? -11.827 1.483 1.185 1.00 96.12 85 LYS A C 1
ATOM 632 O O . LYS A 1 85 ? -12.087 0.532 0.448 1.00 96.12 85 LYS A O 1
ATOM 637 N N . LEU A 1 86 ? -11.345 1.346 2.414 1.00 95.50 86 LEU A N 1
ATOM 638 C CA . LEU A 1 86 ? -11.157 0.057 3.065 1.00 95.50 86 LEU A CA 1
ATOM 639 C C . LEU A 1 86 ? -12.210 -0.167 4.142 1.00 95.50 86 LEU A C 1
ATOM 641 O O . LEU A 1 86 ? -12.561 0.751 4.879 1.00 95.50 86 LEU A O 1
ATOM 645 N N . LYS A 1 87 ? -12.664 -1.417 4.246 1.00 96.00 87 LYS A N 1
ATOM 646 C CA . LYS A 1 87 ? -13.442 -1.913 5.377 1.00 96.00 87 LYS A CA 1
ATOM 647 C C . LYS A 1 87 ? -12.604 -2.948 6.108 1.00 96.00 87 LYS A C 1
ATOM 649 O O . LYS A 1 87 ? -12.249 -3.969 5.514 1.00 96.00 87 LYS A O 1
ATOM 654 N N . VAL A 1 88 ? -12.306 -2.701 7.377 1.00 92.62 88 VAL A N 1
ATOM 655 C CA . VAL A 1 88 ? -11.637 -3.694 8.219 1.00 92.62 88 VAL A CA 1
ATOM 656 C C . VAL A 1 88 ? -12.702 -4.659 8.711 1.00 92.62 88 VAL A C 1
ATOM 658 O O . VAL A 1 88 ? -13.749 -4.256 9.222 1.00 92.62 88 VAL A O 1
ATOM 661 N N . VAL A 1 89 ? -12.456 -5.949 8.503 1.00 90.00 89 VAL A N 1
ATOM 662 C CA . VAL A 1 89 ? -13.358 -7.018 8.925 1.00 90.00 89 VAL A CA 1
ATOM 663 C C . VAL A 1 89 ? -12.696 -7.832 10.032 1.00 90.00 89 VAL A C 1
ATOM 665 O O . VAL A 1 89 ? -11.484 -8.056 9.965 1.00 90.00 89 VAL A O 1
ATOM 668 N N . PRO A 1 90 ? -13.461 -8.293 11.035 1.00 82.12 90 PRO A N 1
ATOM 669 C CA . PRO A 1 90 ? -12.927 -9.174 12.058 1.00 82.12 90 PRO A CA 1
ATOM 670 C C . PRO A 1 90 ? -12.317 -10.447 11.453 1.00 82.12 90 PRO A C 1
ATOM 672 O O . PRO A 1 90 ? -12.790 -10.926 10.411 1.00 82.12 90 PRO A O 1
ATOM 675 N N . PRO A 1 91 ? -11.302 -11.031 12.111 1.00 79.62 91 PRO A N 1
ATOM 676 C CA . PRO A 1 91 ? -10.755 -12.327 11.739 1.00 79.62 91 PRO A CA 1
ATOM 677 C C . PRO A 1 91 ? -11.849 -13.394 11.626 1.00 79.62 91 PRO A C 1
ATOM 679 O O . PRO A 1 91 ? -12.786 -13.438 12.424 1.00 79.62 91 PRO A O 1
ATOM 682 N N . ARG A 1 92 ? -11.741 -14.273 10.622 1.00 79.25 92 ARG A N 1
ATOM 683 C CA . ARG A 1 92 ? -12.747 -15.324 10.366 1.00 79.25 92 ARG A CA 1
ATOM 684 C C . ARG A 1 92 ? -12.864 -16.336 11.502 1.00 79.25 92 ARG A C 1
ATOM 686 O O . ARG A 1 92 ? -13.919 -16.935 11.669 1.00 79.25 92 ARG A O 1
ATOM 693 N N . ASP A 1 93 ? -11.783 -16.540 12.241 1.00 79.31 93 ASP A N 1
ATOM 694 C CA . ASP A 1 93 ? -11.737 -17.391 13.428 1.00 79.31 93 ASP A CA 1
ATOM 695 C C . ASP A 1 93 ? -12.340 -16.709 14.672 1.00 79.31 93 ASP A C 1
ATOM 697 O O . ASP A 1 93 ? -12.477 -17.348 15.713 1.00 79.31 93 ASP A O 1
ATOM 701 N N . GLY A 1 94 ? -12.730 -15.431 14.570 1.00 73.88 94 GLY A N 1
ATOM 702 C CA . GLY A 1 94 ? -13.280 -14.640 15.668 1.00 73.88 94 GLY A CA 1
ATOM 703 C C . GLY A 1 94 ? -12.249 -14.267 16.734 1.00 73.88 94 GLY A C 1
ATOM 704 O O . GLY A 1 94 ? -12.627 -13.780 17.800 1.00 73.88 94 GLY A O 1
ATOM 705 N N . ILE A 1 95 ? -10.957 -14.499 16.482 1.00 70.31 95 ILE A N 1
ATOM 706 C CA . ILE A 1 95 ? -9.888 -14.218 17.436 1.00 70.31 95 ILE A CA 1
ATOM 707 C C . ILE A 1 95 ? -9.246 -12.883 17.066 1.00 70.31 95 ILE A C 1
ATOM 709 O O . ILE A 1 95 ? -8.448 -12.789 16.139 1.00 70.31 95 ILE A O 1
ATOM 713 N N . GLU A 1 96 ? -9.561 -11.833 17.823 1.00 70.50 96 GLU A N 1
ATOM 714 C CA . GLU A 1 96 ? -8.847 -10.563 17.691 1.00 70.50 96 GLU A CA 1
ATOM 715 C C . GLU A 1 96 ? -7.414 -10.698 18.220 1.00 70.50 96 GLU A C 1
ATOM 717 O O . GLU A 1 96 ? -7.176 -10.896 19.417 1.00 70.50 96 GLU A O 1
ATOM 722 N N . ASN A 1 97 ? -6.455 -10.584 17.300 1.00 66.69 97 ASN A N 1
ATOM 723 C CA . ASN A 1 97 ? -5.029 -10.759 17.582 1.00 66.69 97 ASN A CA 1
ATOM 724 C C . ASN A 1 97 ? -4.329 -9.4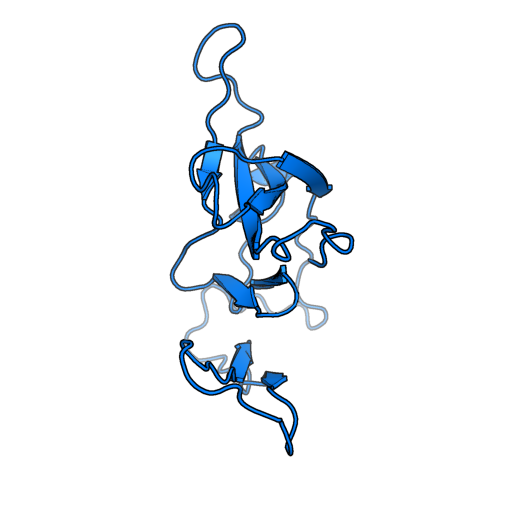50 17.975 1.00 66.69 97 ASN A C 1
ATOM 726 O O . ASN A 1 97 ? -3.219 -9.494 18.495 1.00 66.69 97 ASN A O 1
ATOM 730 N N . ALA A 1 98 ? -4.992 -8.298 17.810 1.00 62.44 98 ALA A N 1
ATOM 731 C CA . ALA A 1 98 ? -4.416 -6.968 18.040 1.00 62.44 98 ALA A CA 1
ATOM 732 C C . ALA A 1 98 ? -3.795 -6.786 19.442 1.00 62.44 98 ALA A C 1
ATOM 734 O O . ALA A 1 98 ? -2.830 -6.047 19.596 1.00 62.44 98 ALA A O 1
ATOM 735 N N . ASN A 1 99 ? -4.310 -7.497 20.455 1.00 59.84 99 ASN A N 1
ATOM 736 C CA . ASN A 1 99 ? -3.863 -7.392 21.850 1.00 59.84 99 ASN A CA 1
ATOM 737 C C . ASN A 1 99 ? -3.245 -8.684 22.414 1.00 59.84 99 ASN A C 1
ATOM 739 O O . ASN A 1 99 ? -2.963 -8.760 23.611 1.00 59.84 99 ASN A O 1
ATOM 743 N N . LYS A 1 100 ? -3.055 -9.722 21.590 1.00 64.81 100 LYS A N 1
ATOM 744 C CA . LYS A 1 100 ? -2.573 -11.032 22.047 1.00 64.81 100 LYS A CA 1
ATOM 745 C C . LYS A 1 100 ? -1.183 -11.310 21.490 1.00 64.81 100 LYS A C 1
ATOM 747 O O . LYS A 1 100 ? -1.028 -11.940 20.453 1.00 64.81 100 LY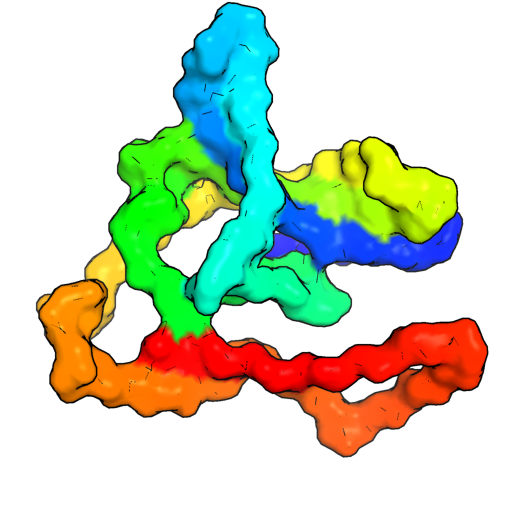S A O 1
ATOM 752 N N . THR A 1 101 ? -0.161 -10.886 22.231 1.00 58.34 101 THR A N 1
ATOM 753 C CA . THR A 1 101 ? 1.264 -11.083 21.895 1.00 58.34 101 THR A CA 1
ATOM 754 C C . THR A 1 101 ? 1.683 -12.552 21.765 1.00 58.34 101 THR A C 1
ATOM 756 O O . THR A 1 101 ? 2.741 -12.850 21.223 1.00 58.34 101 THR A O 1
ATOM 759 N N . ASN A 1 102 ? 0.864 -13.476 22.270 1.00 57.47 102 ASN A N 1
ATOM 760 C CA . ASN A 1 102 ? 1.051 -14.922 22.204 1.00 57.47 102 ASN A CA 1
ATOM 761 C C . ASN A 1 102 ? 0.376 -15.590 20.992 1.00 57.47 102 ASN A C 1
ATOM 763 O O . ASN A 1 102 ? 0.642 -16.765 20.739 1.00 57.47 102 ASN A O 1
ATOM 767 N N . LEU A 1 103 ? -0.478 -14.880 20.246 1.00 58.50 103 LEU A N 1
ATOM 768 C CA . LEU A 1 103 ? -0.989 -15.343 18.955 1.00 58.50 103 LEU A CA 1
ATOM 769 C C . LEU A 1 103 ? -0.009 -14.918 17.869 1.00 58.50 103 LEU A C 1
ATOM 771 O O . LEU A 1 103 ? -0.138 -13.877 17.235 1.00 58.50 103 LEU A O 1
ATOM 775 N N . ASN A 1 104 ? 1.016 -15.746 17.713 1.00 56.88 104 ASN A N 1
ATOM 776 C CA . ASN A 1 104 ? 1.987 -15.621 16.645 1.00 56.88 104 ASN A CA 1
ATOM 777 C C . ASN A 1 104 ? 1.339 -16.183 15.373 1.00 56.88 104 ASN A C 1
ATOM 779 O O . ASN A 1 104 ? 1.289 -17.403 15.198 1.00 56.88 104 ASN A O 1
ATOM 783 N N . ILE A 1 105 ? 0.766 -15.319 14.531 1.00 70.00 105 ILE A N 1
ATOM 784 C CA . ILE A 1 105 ? 0.376 -15.742 13.184 1.00 70.00 105 ILE A CA 1
ATOM 785 C C . ILE A 1 105 ? 1.676 -16.056 12.451 1.00 70.00 105 ILE A C 1
ATOM 787 O O . ILE A 1 105 ? 2.601 -15.244 12.445 1.00 70.00 105 ILE A O 1
ATOM 791 N N . GLU A 1 106 ? 1.780 -17.260 11.891 1.00 78.81 106 GLU A N 1
ATOM 792 C CA . GLU A 1 106 ? 2.961 -17.632 11.120 1.00 78.81 106 GLU A CA 1
ATOM 793 C C . GLU A 1 106 ? 3.131 -16.642 9.956 1.00 78.81 106 GLU A C 1
ATOM 795 O O . GLU A 1 106 ? 2.184 -16.464 9.179 1.00 78.81 106 GLU A O 1
ATOM 800 N N . PRO A 1 107 ? 4.302 -15.984 9.825 1.00 84.69 107 PRO A N 1
ATOM 801 C CA . PRO A 1 107 ? 4.524 -15.048 8.741 1.00 84.69 107 PRO A CA 1
ATOM 802 C C . PRO A 1 107 ? 4.344 -15.742 7.395 1.00 84.69 107 PRO A C 1
ATOM 804 O O . PRO A 1 107 ? 4.954 -16.778 7.127 1.00 84.69 107 PRO A O 1
ATOM 807 N N . PHE A 1 108 ? 3.550 -15.144 6.519 1.00 89.00 108 PHE A N 1
ATOM 808 C CA . PHE A 1 108 ? 3.335 -15.636 5.168 1.00 89.00 108 PHE A CA 1
ATOM 809 C C . PHE A 1 108 ? 3.873 -14.641 4.145 1.00 89.00 108 PHE A C 1
ATOM 811 O O . PHE A 1 108 ? 3.888 -13.424 4.350 1.00 89.00 108 PHE A O 1
ATOM 818 N N . LEU A 1 109 ? 4.341 -15.171 3.017 1.00 92.44 109 LEU A N 1
ATOM 819 C CA . LEU A 1 109 ? 4.861 -14.361 1.924 1.00 92.44 109 LEU A CA 1
ATOM 820 C C . LEU A 1 109 ? 3.699 -13.644 1.222 1.00 92.44 109 LEU A C 1
ATOM 822 O O . LEU A 1 109 ? 2.854 -14.288 0.603 1.00 92.44 109 LEU A O 1
ATOM 826 N N . MET A 1 110 ? 3.676 -12.314 1.296 1.00 91.50 110 MET A N 1
ATOM 827 C CA . MET A 1 110 ? 2.723 -11.475 0.562 1.00 91.50 110 MET A CA 1
ATOM 828 C C . MET A 1 110 ? 3.234 -11.150 -0.843 1.00 91.50 110 MET A C 1
ATOM 830 O O . MET A 1 110 ? 2.458 -11.132 -1.794 1.00 91.50 110 MET A O 1
ATOM 834 N N . TYR A 1 111 ? 4.540 -10.895 -0.970 1.00 93.06 111 TYR A N 1
ATOM 835 C CA . TYR A 1 111 ? 5.204 -10.625 -2.243 1.00 93.06 111 TYR A CA 1
ATOM 836 C C . TYR A 1 111 ? 6.654 -11.100 -2.199 1.00 93.06 111 TYR A C 1
ATOM 838 O O . TYR A 1 111 ? 7.365 -10.853 -1.226 1.00 93.06 111 TYR A O 1
ATOM 846 N N . GLY A 1 112 ? 7.118 -11.715 -3.282 1.00 94.00 112 GLY A N 1
ATOM 847 C CA . GLY A 1 112 ? 8.525 -12.029 -3.496 1.00 94.00 112 GLY A CA 1
ATOM 848 C C . GLY A 1 112 ? 8.932 -11.662 -4.915 1.00 94.00 112 GLY A C 1
ATOM 849 O O . GLY A 1 112 ? 8.201 -11.945 -5.866 1.00 94.00 112 GLY A O 1
ATOM 850 N N . SER A 1 113 ? 10.101 -11.042 -5.069 1.00 92.50 113 SER A N 1
ATOM 851 C CA . SER A 1 113 ? 10.696 -10.842 -6.387 1.00 92.50 113 SER A CA 1
ATOM 852 C C . SER A 1 113 ? 10.853 -12.182 -7.125 1.00 92.50 113 SER A C 1
ATOM 854 O O . SER A 1 113 ? 11.107 -13.208 -6.490 1.00 92.50 113 SER A O 1
ATOM 856 N N . PRO A 1 114 ? 10.745 -12.197 -8.467 1.00 90.44 114 PRO A N 1
ATOM 857 C CA . PRO A 1 114 ? 10.892 -13.422 -9.245 1.00 90.44 114 PRO A CA 1
ATOM 858 C C . PRO A 1 114 ? 12.235 -14.123 -9.005 1.00 90.44 114 PRO A C 1
ATOM 860 O O . PRO A 1 114 ? 13.273 -13.471 -8.902 1.00 90.44 114 PRO A O 1
ATOM 863 N N . ASN A 1 115 ? 12.234 -15.461 -9.042 1.00 88.56 115 ASN A N 1
ATOM 864 C CA . ASN A 1 115 ? 13.442 -16.289 -8.879 1.00 88.56 115 ASN A CA 1
ATOM 865 C C . ASN A 1 115 ? 14.547 -15.992 -9.910 1.00 88.56 115 ASN A C 1
ATOM 867 O O . ASN A 1 115 ? 15.711 -16.318 -9.689 1.00 88.56 115 ASN A O 1
ATOM 871 N N . LYS A 1 116 ? 14.184 -15.421 -11.063 1.00 90.06 116 LYS A N 1
ATOM 872 C CA . LYS A 1 116 ? 15.111 -14.939 -12.089 1.00 90.06 116 LYS A CA 1
ATOM 873 C C . LYS A 1 116 ? 14.660 -13.555 -12.535 1.00 90.06 116 LYS A C 1
ATOM 875 O O . LYS A 1 116 ? 13.515 -13.395 -12.947 1.00 90.06 116 LYS A O 1
ATOM 880 N N . THR A 1 117 ? 15.565 -12.584 -12.485 1.00 87.25 117 THR A N 1
ATOM 881 C CA . THR A 1 117 ? 15.327 -11.219 -12.966 1.00 87.25 117 THR A CA 1
ATOM 882 C C . THR A 1 117 ? 16.541 -10.707 -13.739 1.00 87.25 117 THR A C 1
ATOM 884 O O . THR A 1 117 ? 17.654 -11.202 -13.555 1.00 87.25 117 THR A O 1
ATOM 887 N N . LEU A 1 118 ? 16.319 -9.738 -14.624 1.00 86.12 118 LEU A N 1
ATOM 888 C CA . LEU A 1 118 ? 17.366 -9.050 -15.374 1.00 86.12 118 LEU A CA 1
ATOM 889 C C . LEU A 1 118 ? 17.569 -7.667 -14.765 1.00 86.12 118 LEU A C 1
ATOM 891 O O . LEU A 1 118 ? 16.660 -6.840 -14.771 1.00 86.12 118 LEU A O 1
ATOM 895 N N . PHE A 1 119 ? 18.775 -7.413 -14.275 1.00 85.44 119 PHE A N 1
ATOM 896 C CA . PHE A 1 119 ? 19.170 -6.096 -13.795 1.00 85.44 119 PHE A CA 1
ATOM 897 C C . PHE A 1 119 ? 19.803 -5.293 -14.924 1.00 85.44 119 PHE A C 1
ATOM 899 O O . PHE A 1 119 ? 20.604 -5.821 -15.699 1.00 85.44 119 PHE A O 1
ATOM 906 N N . ARG A 1 120 ? 19.456 -4.009 -15.016 1.00 82.44 120 ARG A N 1
ATOM 907 C CA . ARG A 1 120 ? 20.133 -3.089 -15.935 1.00 82.44 120 ARG A CA 1
ATOM 908 C C . ARG A 1 120 ? 21.316 -2.450 -15.211 1.00 82.44 120 ARG A C 1
ATOM 910 O O . ARG A 1 120 ? 21.237 -2.138 -14.021 1.00 82.44 120 ARG A O 1
ATOM 917 N N . GLY A 1 121 ? 22.424 -2.283 -15.929 1.00 83.56 121 GLY A N 1
ATOM 918 C CA . GLY A 1 121 ? 23.585 -1.547 -15.430 1.00 83.56 121 GLY A CA 1
ATOM 919 C C . GLY A 1 121 ? 23.310 -0.043 -15.394 1.00 83.56 121 GLY A C 1
ATOM 920 O O . GLY A 1 121 ? 22.556 0.460 -16.222 1.00 83.56 121 GLY A O 1
ATOM 921 N N . GLY A 1 122 ? 23.929 0.666 -14.447 1.00 82.75 122 GLY A N 1
ATOM 922 C CA . GLY A 1 122 ? 23.808 2.126 -14.330 1.00 82.75 122 GLY A CA 1
ATOM 923 C C . GLY A 1 122 ? 22.566 2.628 -13.586 1.00 82.75 122 GLY A C 1
ATOM 924 O O . GLY A 1 122 ? 22.292 3.820 -13.632 1.00 82.75 122 GLY A O 1
ATOM 925 N N . GLN A 1 123 ? 21.838 1.749 -12.894 1.00 80.00 123 GLN A N 1
ATOM 926 C CA . GLN A 1 123 ? 20.686 2.107 -12.060 1.00 80.00 123 GLN A CA 1
ATOM 927 C C . GLN A 1 123 ? 20.692 1.332 -10.736 1.00 80.00 123 GLN A C 1
ATOM 929 O O . GLN A 1 123 ? 21.375 0.310 -10.600 1.00 80.00 123 GLN A O 1
ATOM 934 N N . GLU A 1 124 ? 19.912 1.803 -9.765 1.00 81.31 124 GLU A N 1
ATOM 935 C CA . GLU A 1 124 ? 19.662 1.056 -8.536 1.00 81.31 124 GLU A CA 1
ATOM 936 C C . GLU A 1 124 ? 18.778 -0.163 -8.837 1.00 81.31 124 GLU A C 1
ATOM 938 O O . GLU A 1 124 ? 17.766 -0.074 -9.529 1.00 81.31 124 GLU A O 1
ATOM 943 N N . ASN A 1 125 ? 19.172 -1.327 -8.327 1.00 83.94 125 ASN A N 1
ATOM 944 C CA . ASN A 1 125 ? 18.458 -2.579 -8.534 1.00 83.94 125 ASN A CA 1
ATOM 945 C C . ASN A 1 125 ? 17.984 -3.102 -7.173 1.00 83.94 125 ASN A C 1
ATOM 947 O O . ASN A 1 125 ? 18.807 -3.396 -6.307 1.00 83.94 125 ASN A O 1
ATOM 951 N N . ARG A 1 126 ? 16.664 -3.213 -6.980 1.00 86.38 126 ARG A N 1
ATOM 952 C CA . ARG A 1 126 ? 16.051 -3.643 -5.712 1.00 86.38 126 ARG A CA 1
ATOM 953 C C . ARG A 1 126 ? 15.337 -4.983 -5.872 1.00 86.38 126 ARG A C 1
ATOM 955 O O . ARG A 1 126 ? 14.583 -5.186 -6.822 1.00 86.38 126 ARG A O 1
ATOM 962 N N . LEU A 1 127 ? 15.559 -5.883 -4.917 1.00 91.00 127 LEU A N 1
ATOM 963 C CA . LEU A 1 127 ? 14.767 -7.098 -4.720 1.00 91.00 127 LEU A CA 1
ATOM 964 C C . LEU A 1 127 ? 13.878 -6.918 -3.493 1.00 91.00 127 LEU A C 1
ATOM 966 O O . LEU A 1 127 ? 14.241 -6.205 -2.560 1.00 91.00 127 LEU A O 1
ATOM 970 N N . TRP A 1 128 ? 12.729 -7.584 -3.495 1.00 90.94 128 TRP A N 1
ATOM 971 C CA . TRP A 1 128 ? 11.701 -7.418 -2.479 1.00 90.94 128 TRP A CA 1
ATOM 972 C C . TRP A 1 128 ? 11.243 -8.771 -1.948 1.00 90.94 128 TRP A C 1
ATOM 974 O O . TRP A 1 128 ? 10.954 -9.683 -2.722 1.00 90.94 128 TRP A O 1
ATOM 984 N N . CYS A 1 129 ? 11.116 -8.852 -0.627 1.00 92.94 129 CYS A N 1
ATOM 985 C CA . CYS A 1 129 ? 10.408 -9.913 0.078 1.00 92.94 129 CYS A CA 1
ATOM 986 C C . CYS A 1 129 ? 9.530 -9.243 1.136 1.00 92.94 129 CYS A C 1
ATOM 988 O O . CYS A 1 129 ? 10.045 -8.642 2.077 1.00 92.94 129 CYS A O 1
ATOM 990 N N . ILE A 1 130 ? 8.216 -9.308 0.953 1.00 91.88 130 ILE A N 1
ATOM 991 C CA . ILE A 1 130 ? 7.225 -8.705 1.842 1.00 91.88 130 ILE A CA 1
ATOM 992 C C . ILE A 1 130 ? 6.495 -9.843 2.541 1.00 91.88 130 ILE A C 1
ATOM 994 O O . ILE A 1 130 ? 5.901 -10.699 1.883 1.00 91.88 130 ILE A O 1
ATOM 998 N N . PHE A 1 131 ? 6.538 -9.832 3.868 1.00 90.06 131 PHE A N 1
ATOM 999 C CA . PHE A 1 131 ? 5.858 -10.797 4.721 1.00 90.06 131 PHE A CA 1
ATOM 1000 C C . PHE A 1 131 ? 4.766 -10.099 5.526 1.00 90.06 131 PHE A C 1
ATOM 1002 O O . PHE A 1 131 ? 4.940 -8.953 5.942 1.00 90.06 131 PHE A O 1
ATOM 1009 N N . GLY A 1 132 ? 3.656 -10.798 5.735 1.00 84.50 132 GLY A N 1
ATOM 1010 C CA . GLY A 1 132 ? 2.553 -10.384 6.598 1.00 84.50 132 GLY A CA 1
ATOM 1011 C C . GLY A 1 132 ? 2.232 -11.477 7.608 1.00 84.50 132 GLY A C 1
ATOM 1012 O O . GLY A 1 132 ? 2.686 -12.610 7.448 1.00 84.50 132 GLY A O 1
ATOM 1013 N N . GLY A 1 133 ? 1.473 -11.128 8.642 1.00 72.31 133 GLY A N 1
ATOM 1014 C CA . GLY A 1 133 ? 1.175 -12.002 9.779 1.00 72.31 133 GLY A CA 1
ATOM 1015 C C . GLY A 1 133 ? 0.913 -11.171 11.017 1.00 72.31 133 GLY A C 1
ATOM 1016 O O . GLY A 1 133 ? 1.852 -10.464 11.440 1.00 72.31 133 GLY A O 1
#

Sequence (133 aa):
MSCPNATGDPAPEVTWAIQSTVQVAEGQTQLTFFKSNRTVVGPDGTAYFTHVIAEDDSDVSNILYICLGVSEIAPQDYSLGTTVKLKVVPPRDGIENANKTNLNIEPFLMYGSPNKTLFRGGQENRLWCIFGG